Protein AF-A0AAQ4F3W3-F1 (afdb_monomer_lite)

Structure (mmCIF, N/CA/C/O backbone):
data_AF-A0AAQ4F3W3-F1
#
_entry.id   AF-A0AAQ4F3W3-F1
#
loop_
_atom_site.group_PDB
_atom_site.id
_atom_site.type_symbol
_atom_site.label_atom_id
_atom_site.label_alt_id
_atom_site.label_comp_id
_atom_site.label_asym_id
_atom_site.label_entity_id
_atom_site.label_seq_id
_atom_site.pdbx_PDB_ins_code
_atom_site.Cartn_x
_atom_site.Cartn_y
_atom_site.Cartn_z
_atom_site.occupancy
_atom_site.B_iso_or_equiv
_atom_site.auth_seq_id
_atom_site.auth_comp_id
_atom_site.auth_asym_id
_atom_site.auth_atom_id
_atom_site.pdbx_PDB_model_num
ATOM 1 N N . MET A 1 1 ? 24.671 49.568 -0.687 1.00 42.28 1 MET A N 1
ATOM 2 C CA . MET A 1 1 ? 23.739 48.709 -1.454 1.00 42.28 1 MET A CA 1
ATOM 3 C C . MET A 1 1 ? 24.408 47.358 -1.730 1.00 42.28 1 MET A C 1
ATOM 5 O O . MET A 1 1 ? 25.025 47.202 -2.771 1.00 42.28 1 MET A O 1
ATOM 9 N N . LYS A 1 2 ? 24.401 46.416 -0.772 1.00 45.09 2 LYS A N 1
ATOM 10 C CA . LYS A 1 2 ? 24.995 45.064 -0.914 1.00 45.09 2 LYS A CA 1
ATOM 11 C C . LYS A 1 2 ? 24.284 44.066 0.021 1.00 45.09 2 LYS A C 1
ATOM 13 O O . LYS A 1 2 ? 24.905 43.496 0.903 1.00 45.09 2 LYS A O 1
ATOM 18 N N . THR A 1 3 ? 22.969 43.913 -0.099 1.00 48.22 3 THR A N 1
ATOM 19 C CA . THR A 1 3 ? 22.201 42.928 0.701 1.00 48.22 3 THR A CA 1
ATOM 20 C C . THR A 1 3 ? 21.231 42.088 -0.136 1.00 48.22 3 THR A C 1
ATOM 22 O O . THR A 1 3 ? 20.602 41.178 0.388 1.00 48.22 3 THR A O 1
ATOM 25 N N . SER A 1 4 ? 21.147 42.317 -1.450 1.00 52.25 4 SER A N 1
ATOM 26 C CA . SER A 1 4 ? 20.113 41.706 -2.301 1.00 52.25 4 SER A CA 1
ATOM 27 C C . SER A 1 4 ? 20.436 40.312 -2.857 1.00 52.25 4 SER A C 1
ATOM 29 O O . SER A 1 4 ? 19.567 39.715 -3.477 1.00 52.25 4 SER A O 1
ATOM 31 N N . ALA A 1 5 ? 21.640 39.767 -2.653 1.00 54.19 5 ALA A N 1
ATOM 32 C CA . ALA A 1 5 ? 22.016 38.471 -3.242 1.00 54.19 5 ALA A CA 1
ATOM 33 C C . ALA A 1 5 ? 21.706 37.256 -2.345 1.00 54.19 5 ALA A C 1
ATOM 35 O O . ALA A 1 5 ? 21.498 36.159 -2.850 1.00 54.19 5 ALA A O 1
ATOM 36 N N . ILE A 1 6 ? 21.643 37.439 -1.021 1.00 52.84 6 ILE A N 1
ATOM 37 C CA . ILE A 1 6 ? 21.523 36.322 -0.061 1.00 52.84 6 ILE A CA 1
ATOM 38 C C . ILE A 1 6 ? 20.090 35.763 -0.024 1.00 52.84 6 ILE A C 1
ATOM 40 O O . ILE A 1 6 ? 19.890 34.562 0.131 1.00 52.84 6 ILE A O 1
ATOM 44 N N . ILE A 1 7 ? 19.086 36.618 -0.239 1.00 53.84 7 ILE A N 1
ATOM 45 C CA . ILE A 1 7 ? 17.666 36.235 -0.183 1.00 53.84 7 ILE A CA 1
ATOM 46 C C . ILE A 1 7 ? 17.285 35.322 -1.360 1.00 53.84 7 ILE A C 1
ATOM 48 O O . ILE A 1 7 ? 16.460 34.425 -1.204 1.00 53.84 7 ILE A O 1
ATOM 52 N N . LEU A 1 8 ? 17.925 35.495 -2.522 1.00 48.84 8 LEU A N 1
ATOM 53 C CA . LEU A 1 8 ? 17.608 34.710 -3.717 1.00 48.84 8 LEU A CA 1
ATOM 54 C C . LEU A 1 8 ? 18.039 33.238 -3.587 1.00 48.84 8 LEU A C 1
ATOM 56 O O . LEU A 1 8 ? 17.383 32.356 -4.131 1.00 48.84 8 LEU A O 1
ATOM 60 N N . VAL A 1 9 ? 19.114 32.961 -2.839 1.00 54.22 9 VAL A N 1
ATOM 61 C CA . VAL A 1 9 ? 19.642 31.597 -2.663 1.00 54.22 9 VAL A CA 1
ATOM 62 C C . VAL A 1 9 ? 18.781 30.789 -1.689 1.00 54.22 9 VAL A C 1
ATOM 64 O O . VAL A 1 9 ? 18.519 29.619 -1.941 1.00 54.22 9 VAL A O 1
ATOM 67 N N . LEU A 1 10 ? 18.262 31.412 -0.625 1.00 50.41 10 LEU A N 1
ATOM 68 C CA . LEU A 1 10 ? 17.384 30.744 0.350 1.00 50.41 10 LEU A CA 1
ATOM 69 C C . LEU A 1 10 ? 16.041 30.312 -0.256 1.00 50.41 10 LEU A C 1
ATOM 71 O O . LEU A 1 10 ? 15.524 29.257 0.104 1.00 50.41 10 LEU A O 1
ATOM 75 N N . ALA A 1 11 ? 15.507 31.078 -1.212 1.00 52.84 11 ALA A N 1
ATOM 76 C CA . ALA A 1 11 ? 14.278 30.711 -1.910 1.00 52.84 11 ALA A CA 1
ATOM 77 C C . ALA A 1 11 ? 14.452 29.460 -2.789 1.00 52.84 11 ALA A C 1
ATOM 79 O O . ALA A 1 11 ? 13.531 28.662 -2.878 1.00 52.84 11 ALA A O 1
ATOM 80 N N . LEU A 1 12 ? 15.631 29.249 -3.388 1.00 50.75 12 LEU A N 1
ATOM 81 C CA . LEU A 1 12 ? 15.922 28.075 -4.223 1.00 50.75 12 LEU A CA 1
ATOM 82 C C . LEU A 1 12 ? 16.052 26.775 -3.414 1.00 50.75 12 LEU A C 1
ATOM 84 O O . LEU A 1 12 ? 15.672 25.719 -3.912 1.00 50.75 12 LEU A O 1
ATOM 88 N N . VAL A 1 13 ? 16.534 26.840 -2.167 1.00 53.41 13 VAL A N 1
ATOM 89 C CA . VAL A 1 13 ? 16.689 25.649 -1.309 1.00 53.41 13 VAL A CA 1
ATOM 90 C C . VAL A 1 13 ? 15.336 25.121 -0.816 1.00 53.41 13 VAL A C 1
ATOM 92 O O . VAL A 1 13 ? 15.165 23.914 -0.705 1.00 53.41 13 VAL A O 1
ATOM 95 N N . ALA A 1 14 ? 14.334 25.988 -0.635 1.00 51.97 14 ALA A N 1
ATOM 96 C CA . ALA A 1 14 ? 12.992 25.583 -0.200 1.00 51.97 14 ALA A CA 1
ATOM 97 C C . ALA A 1 14 ? 12.186 24.793 -1.257 1.00 51.97 14 ALA A C 1
ATOM 99 O O . ALA A 1 14 ? 11.160 24.202 -0.927 1.00 51.97 14 ALA A O 1
ATOM 100 N N . PHE A 1 15 ? 12.627 24.763 -2.522 1.00 45.75 15 PHE A N 1
ATOM 101 C CA . PHE A 1 15 ? 11.997 23.949 -3.573 1.00 45.75 15 PHE A CA 1
ATOM 102 C C . PHE A 1 15 ? 12.605 22.543 -3.701 1.00 45.75 15 PHE A C 1
ATOM 104 O O . PHE A 1 15 ? 12.052 21.709 -4.417 1.00 45.75 15 PHE A O 1
ATOM 111 N N . LEU A 1 16 ? 13.722 22.261 -3.018 1.00 45.62 16 LEU A N 1
ATOM 112 C CA . LEU A 1 16 ? 14.409 20.966 -3.090 1.00 45.62 16 LEU A CA 1
ATOM 113 C C . LEU A 1 16 ? 13.788 19.889 -2.185 1.00 45.62 16 LEU A C 1
ATOM 115 O O . LEU A 1 16 ? 14.085 18.716 -2.378 1.00 45.62 16 LEU A O 1
ATOM 119 N N . ASP A 1 17 ? 12.871 20.242 -1.281 1.00 42.09 17 ASP A N 1
ATOM 120 C CA . ASP A 1 17 ? 12.158 19.280 -0.421 1.00 42.09 17 ASP A CA 1
ATOM 121 C C . ASP A 1 17 ? 10.934 18.624 -1.096 1.00 42.09 17 ASP A C 1
ATOM 123 O O . ASP A 1 17 ? 10.226 17.828 -0.484 1.00 42.09 17 ASP A O 1
ATOM 127 N N . CYS A 1 18 ? 10.672 18.908 -2.376 1.00 43.75 18 CYS A N 1
ATOM 128 C CA . CYS A 1 18 ? 9.655 18.202 -3.168 1.00 43.75 18 CYS A CA 1
ATOM 129 C C . CYS A 1 18 ? 10.211 16.961 -3.883 1.00 43.75 18 CYS A C 1
ATOM 131 O O . CYS A 1 18 ? 9.723 16.590 -4.953 1.00 43.75 18 CYS A O 1
ATOM 133 N N . VAL A 1 19 ? 11.216 16.290 -3.314 1.00 46.31 19 VAL A N 1
ATOM 134 C CA . VAL A 1 19 ? 11.518 14.918 -3.732 1.00 46.31 19 VAL A CA 1
ATOM 135 C C . VAL A 1 19 ? 10.359 14.070 -3.228 1.00 46.31 19 VAL A C 1
ATOM 137 O O . VAL A 1 19 ? 10.274 13.760 -2.042 1.00 46.31 19 VAL A O 1
ATOM 140 N N . ALA A 1 20 ? 9.411 13.767 -4.117 1.00 52.19 20 ALA A N 1
ATOM 141 C CA . ALA A 1 20 ? 8.401 12.758 -3.850 1.00 52.19 20 ALA A CA 1
ATOM 142 C C . ALA A 1 20 ? 9.136 11.516 -3.334 1.00 52.19 20 ALA A C 1
ATOM 144 O O . ALA A 1 20 ? 10.009 10.983 -4.022 1.00 52.19 20 ALA A O 1
ATOM 145 N N . HIS A 1 21 ? 8.853 11.130 -2.090 1.00 58.38 21 HIS A N 1
ATOM 146 C CA . HIS A 1 21 ? 9.413 9.928 -1.497 1.00 58.38 21 HIS A CA 1
ATOM 147 C C . HIS A 1 21 ? 8.731 8.764 -2.213 1.00 58.38 21 HIS A C 1
ATOM 149 O O . HIS A 1 21 ? 7.657 8.316 -1.821 1.00 58.38 21 HIS A O 1
ATOM 155 N N . GLU A 1 22 ? 9.290 8.366 -3.352 1.00 64.94 22 GLU A N 1
ATOM 156 C CA . GLU A 1 22 ? 8.780 7.240 -4.115 1.00 64.94 22 GLU A CA 1
ATOM 157 C C . GLU A 1 22 ? 8.896 6.007 -3.219 1.00 64.94 22 GLU A C 1
ATOM 159 O O . GLU A 1 22 ? 10.004 5.595 -2.859 1.00 64.94 22 GLU A O 1
ATOM 164 N N . SER A 1 23 ? 7.755 5.460 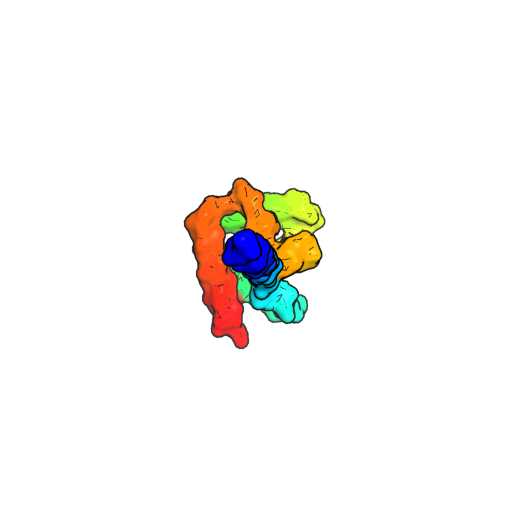-2.799 1.00 73.31 23 SER A N 1
ATOM 165 C CA . SER A 1 23 ? 7.725 4.281 -1.941 1.00 73.31 23 SER A CA 1
ATOM 166 C C . SER A 1 23 ? 8.457 3.134 -2.631 1.00 73.31 23 SER A C 1
ATOM 168 O O . SER A 1 23 ? 8.224 2.876 -3.812 1.00 73.31 23 SER A O 1
ATOM 170 N N . GLU A 1 24 ? 9.292 2.394 -1.895 1.00 80.38 24 GLU A N 1
ATOM 171 C CA . GLU A 1 24 ? 9.935 1.179 -2.421 1.00 80.38 24 GLU A CA 1
ATOM 172 C C . GLU A 1 24 ? 8.905 0.175 -2.955 1.00 80.38 24 GLU A C 1
ATOM 174 O O . GLU A 1 24 ? 9.146 -0.484 -3.961 1.00 80.38 24 GLU A O 1
ATOM 179 N N . THR A 1 25 ? 7.707 0.162 -2.365 1.00 80.38 25 THR A N 1
ATOM 180 C CA . THR A 1 25 ? 6.540 -0.599 -2.832 1.00 80.38 25 THR A CA 1
ATOM 181 C C . THR A 1 25 ? 6.203 -0.327 -4.302 1.00 80.38 25 THR A C 1
ATOM 183 O O . THR A 1 25 ? 5.818 -1.241 -5.023 1.00 80.38 25 THR A O 1
ATOM 186 N N . CYS A 1 26 ? 6.356 0.913 -4.771 1.00 83.31 26 CYS A N 1
ATOM 187 C CA . CYS A 1 26 ? 6.025 1.310 -6.142 1.00 83.31 26 CYS A CA 1
ATOM 188 C C . CYS A 1 26 ? 7.071 0.880 -7.178 1.00 83.31 26 CYS A C 1
ATOM 190 O O . CYS A 1 26 ? 6.791 0.929 -8.374 1.00 83.31 26 CYS A O 1
ATOM 192 N N . LYS A 1 27 ? 8.253 0.445 -6.727 1.00 85.50 27 LYS A N 1
ATOM 193 C CA . LYS A 1 27 ? 9.345 -0.055 -7.576 1.00 85.50 27 LYS A CA 1
ATOM 194 C C . LYS A 1 27 ? 9.333 -1.574 -7.727 1.00 85.50 27 LYS A C 1
ATOM 196 O O . LYS A 1 27 ? 10.126 -2.110 -8.497 1.00 85.50 27 LYS A O 1
ATOM 201 N N . LEU A 1 28 ? 8.474 -2.261 -6.977 1.00 85.94 28 LEU A N 1
ATOM 202 C CA . LEU A 1 28 ? 8.356 -3.712 -7.021 1.00 85.94 28 LEU A CA 1
ATOM 203 C C . LEU A 1 28 ? 7.726 -4.174 -8.337 1.00 85.94 28 LEU A C 1
ATOM 205 O O . LEU A 1 28 ? 6.806 -3.540 -8.856 1.00 85.94 28 LEU A O 1
ATOM 209 N N . ASP A 1 29 ? 8.182 -5.320 -8.841 1.00 87.44 29 ASP A N 1
ATOM 210 C CA . ASP A 1 29 ? 7.470 -6.031 -9.899 1.00 87.44 29 ASP A CA 1
ATOM 211 C C . ASP A 1 29 ? 6.143 -6.607 -9.383 1.00 87.44 29 ASP A C 1
ATOM 213 O O . ASP A 1 29 ? 5.906 -6.717 -8.180 1.00 87.44 29 ASP A O 1
ATOM 217 N N . ASP A 1 30 ? 5.272 -7.007 -10.305 1.00 83.69 30 ASP A N 1
ATOM 218 C CA . ASP A 1 30 ? 3.911 -7.445 -9.997 1.00 83.69 30 ASP A CA 1
ATOM 219 C C . ASP A 1 30 ? 3.834 -8.616 -9.012 1.00 83.69 30 ASP A C 1
ATOM 221 O O . ASP A 1 30 ? 2.964 -8.611 -8.137 1.00 83.69 30 ASP A O 1
ATOM 225 N N . ASN A 1 31 ? 4.731 -9.600 -9.132 1.00 86.38 31 ASN A N 1
ATOM 226 C CA . ASN A 1 31 ? 4.715 -10.764 -8.247 1.00 86.38 31 ASN A CA 1
ATOM 227 C C . ASN A 1 31 ? 5.141 -10.345 -6.845 1.00 86.38 31 ASN A C 1
ATOM 229 O O . ASN A 1 31 ? 4.471 -10.665 -5.861 1.00 86.38 31 ASN A O 1
ATOM 233 N N . ARG A 1 32 ? 6.220 -9.564 -6.759 1.00 87.31 32 ARG A N 1
ATOM 234 C CA . ARG A 1 32 ? 6.741 -9.104 -5.478 1.00 87.31 32 ARG A CA 1
ATOM 235 C C . ARG A 1 32 ? 5.799 -8.143 -4.772 1.00 87.31 32 ARG A C 1
ATOM 237 O O . ARG A 1 32 ? 5.601 -8.233 -3.562 1.00 87.31 32 ARG A O 1
ATOM 244 N N . LEU A 1 33 ? 5.160 -7.266 -5.535 1.00 86.62 33 LEU A N 1
ATOM 245 C CA . LEU A 1 33 ? 4.120 -6.383 -5.039 1.00 86.62 33 LEU A CA 1
ATOM 246 C C . LEU A 1 33 ? 2.945 -7.190 -4.475 1.00 86.62 33 LEU A C 1
ATOM 248 O O . LEU A 1 33 ? 2.455 -6.883 -3.392 1.00 86.62 33 LEU A O 1
ATOM 252 N N . GLN A 1 34 ? 2.508 -8.246 -5.165 1.00 88.38 34 GLN A N 1
ATOM 253 C CA . GLN A 1 34 ? 1.428 -9.103 -4.680 1.00 88.38 34 GLN A CA 1
ATOM 254 C C . GLN A 1 34 ? 1.789 -9.815 -3.365 1.00 88.38 34 GLN A C 1
ATOM 256 O O . GLN A 1 34 ? 0.954 -9.868 -2.457 1.00 88.38 34 GLN A O 1
ATOM 261 N N . GLU A 1 35 ? 3.016 -10.319 -3.228 1.00 89.44 35 GLU A N 1
ATOM 262 C CA . GLU A 1 35 ? 3.514 -10.938 -1.991 1.00 89.44 35 GLU A CA 1
ATOM 263 C C . GLU A 1 35 ? 3.513 -9.949 -0.818 1.00 89.44 35 GLU A C 1
ATOM 265 O O . GLU A 1 35 ? 2.928 -10.223 0.236 1.00 89.44 35 GLU A O 1
ATOM 270 N N . VAL A 1 36 ? 4.090 -8.761 -1.023 1.00 87.81 36 VAL A N 1
ATOM 271 C CA . VAL A 1 36 ? 4.152 -7.704 -0.004 1.00 87.81 36 VAL A CA 1
ATOM 272 C C . VAL A 1 36 ? 2.749 -7.270 0.411 1.00 87.81 36 VAL A C 1
ATOM 274 O O . VAL A 1 36 ? 2.461 -7.182 1.603 1.00 87.81 36 VAL A O 1
ATOM 277 N N . LEU A 1 37 ? 1.836 -7.060 -0.539 1.00 87.44 37 LEU A N 1
ATOM 278 C CA . LEU A 1 37 ? 0.464 -6.649 -0.229 1.00 87.44 37 LEU A CA 1
ATOM 279 C C . LEU A 1 37 ? -0.349 -7.753 0.455 1.00 87.44 37 LEU A C 1
ATOM 281 O O . LEU A 1 37 ? -1.206 -7.454 1.290 1.00 87.44 37 LEU A O 1
ATOM 285 N N . THR A 1 38 ? -0.057 -9.023 0.173 1.00 88.88 38 THR A N 1
ATOM 286 C CA . THR A 1 38 ? -0.637 -10.158 0.909 1.00 88.88 38 THR A CA 1
ATOM 287 C C . THR A 1 38 ? -0.161 -10.164 2.364 1.00 88.88 38 THR A C 1
ATOM 289 O O . THR A 1 38 ? -0.969 -10.328 3.276 1.00 88.88 38 THR A O 1
ATOM 292 N N . CYS A 1 39 ? 1.127 -9.902 2.607 1.00 89.81 39 CYS A N 1
ATOM 293 C CA . CYS A 1 39 ? 1.658 -9.736 3.961 1.00 89.81 39 CYS A CA 1
ATOM 294 C C . CYS A 1 39 ? 1.005 -8.546 4.686 1.00 89.81 39 CYS A C 1
ATOM 296 O O . CYS A 1 39 ? 0.504 -8.702 5.801 1.00 89.81 39 CYS A O 1
ATOM 298 N N . VAL A 1 40 ? 0.922 -7.380 4.031 1.00 87.00 40 VAL A N 1
ATOM 299 C CA . VAL A 1 40 ? 0.323 -6.172 4.61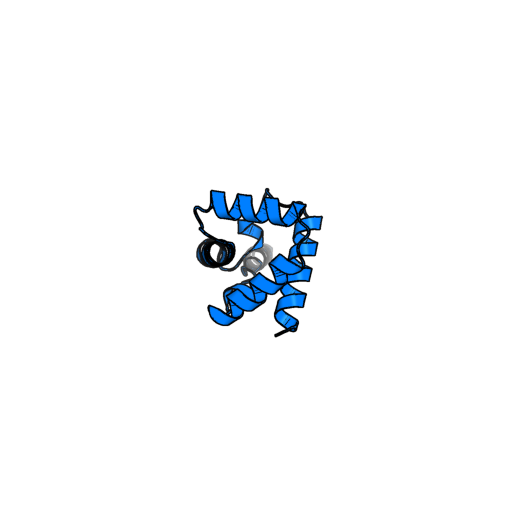8 1.00 87.00 40 VAL A CA 1
ATOM 300 C C . VAL A 1 40 ? -1.128 -6.429 5.004 1.00 87.00 40 VAL A C 1
ATOM 302 O O . VAL A 1 40 ? -1.511 -6.181 6.145 1.00 87.00 40 VAL A O 1
ATOM 305 N N . THR A 1 41 ? -1.935 -6.974 4.093 1.00 85.25 41 THR A N 1
ATOM 306 C CA . THR A 1 41 ? -3.345 -7.284 4.377 1.00 85.25 41 THR A CA 1
ATOM 307 C C . THR A 1 41 ? -3.510 -8.302 5.506 1.00 85.25 41 THR A C 1
ATOM 309 O O . THR A 1 41 ? -4.433 -8.154 6.299 1.00 85.25 41 THR A O 1
ATOM 312 N N . GLY A 1 42 ? -2.598 -9.269 5.652 1.00 86.00 42 GLY A N 1
ATOM 313 C CA . GLY A 1 42 ? -2.599 -10.218 6.772 1.00 86.00 42 GLY A CA 1
ATOM 314 C C . GLY A 1 42 ? -2.227 -9.610 8.132 1.00 86.00 42 GLY A C 1
ATOM 315 O O . GLY A 1 42 ? -2.669 -10.108 9.165 1.00 86.00 42 GLY A O 1
ATOM 316 N N . MET A 1 43 ? -1.436 -8.534 8.149 1.00 85.94 43 MET A N 1
ATOM 317 C CA . MET A 1 43 ? -1.014 -7.836 9.374 1.00 85.94 43 MET A CA 1
ATOM 318 C C . MET A 1 43 ? -1.927 -6.665 9.758 1.00 85.94 43 MET A C 1
ATOM 320 O O . MET A 1 43 ? -1.899 -6.189 10.895 1.00 85.94 43 MET A O 1
ATOM 324 N N . THR A 1 44 ? -2.728 -6.173 8.815 1.00 82.38 44 THR A N 1
ATOM 325 C CA . THR A 1 44 ? -3.571 -4.996 9.022 1.00 82.38 44 THR A CA 1
ATOM 326 C C . THR A 1 44 ? -4.779 -5.346 9.894 1.00 82.38 44 THR A C 1
ATOM 328 O O . THR A 1 44 ? -5.463 -6.341 9.672 1.00 82.38 44 THR A O 1
ATOM 331 N N . GLN A 1 45 ? -5.097 -4.509 10.887 1.00 81.38 45 GLN A N 1
ATOM 332 C CA . GLN A 1 45 ? -6.311 -4.702 11.689 1.00 81.38 45 GLN A CA 1
ATOM 333 C C . GLN A 1 45 ? -7.576 -4.532 10.834 1.00 81.38 45 GLN A C 1
ATOM 335 O O . GLN A 1 45 ? -7.633 -3.659 9.966 1.00 81.38 45 GLN A O 1
ATOM 340 N N . ALA A 1 46 ? -8.641 -5.277 11.152 1.00 81.31 46 ALA A N 1
ATOM 341 C CA . ALA A 1 46 ? -9.896 -5.286 10.387 1.00 81.31 46 ALA A CA 1
ATOM 342 C C . ALA A 1 46 ? -10.500 -3.887 10.135 1.00 81.31 46 ALA A C 1
ATOM 344 O O . ALA A 1 46 ? -11.043 -3.613 9.062 1.00 81.31 46 ALA A O 1
ATOM 345 N N . ARG A 1 47 ? -10.376 -2.967 11.104 1.00 77.81 47 ARG A N 1
ATOM 346 C CA . ARG A 1 47 ? -10.845 -1.577 10.964 1.00 77.81 47 ARG A CA 1
ATOM 347 C C . ARG A 1 47 ? -10.070 -0.814 9.889 1.00 77.81 47 ARG A C 1
ATOM 349 O O . ARG A 1 47 ? -10.678 -0.131 9.070 1.00 77.81 47 ARG A O 1
ATOM 356 N N . THR A 1 48 ? -8.747 -0.935 9.891 1.00 78.44 48 THR A N 1
ATOM 357 C CA . THR A 1 48 ? -7.875 -0.299 8.900 1.00 78.44 48 THR A CA 1
ATOM 358 C C . THR A 1 48 ? -8.089 -0.942 7.534 1.00 78.44 48 THR A C 1
ATOM 360 O O . THR A 1 48 ? -8.241 -0.228 6.550 1.00 78.44 48 THR A O 1
ATOM 363 N N . GLN A 1 49 ? -8.253 -2.265 7.476 1.00 80.69 49 GLN A N 1
ATOM 364 C CA . GLN A 1 49 ? -8.563 -2.972 6.234 1.00 80.69 49 GLN A CA 1
ATOM 365 C C . GLN A 1 49 ? -9.887 -2.516 5.608 1.00 80.69 49 GLN A C 1
ATOM 367 O O . GLN A 1 49 ? -9.936 -2.257 4.414 1.00 80.69 49 GLN A O 1
ATOM 372 N N . THR A 1 50 ? -10.923 -2.277 6.418 1.00 84.38 50 THR A N 1
ATOM 373 C CA . THR A 1 50 ? -12.197 -1.718 5.928 1.00 84.38 50 THR A CA 1
ATOM 374 C C . THR A 1 50 ? -12.010 -0.343 5.270 1.00 84.38 50 THR A C 1
ATOM 376 O O . THR A 1 50 ? -12.658 -0.034 4.270 1.00 84.38 50 THR A O 1
ATOM 379 N N . LYS A 1 51 ? -11.115 0.495 5.808 1.00 83.12 51 LYS A N 1
ATOM 380 C CA . LYS A 1 51 ? -10.786 1.804 5.221 1.00 83.12 51 LYS A CA 1
ATOM 381 C C . LYS A 1 51 ? -9.970 1.671 3.937 1.00 83.12 51 LYS A C 1
ATOM 383 O O . LYS A 1 51 ? -10.231 2.401 2.986 1.00 83.12 51 LYS A O 1
ATOM 388 N N . LEU A 1 52 ? -9.020 0.735 3.893 1.00 80.44 52 LEU A N 1
ATOM 389 C CA . LEU A 1 52 ? -8.286 0.408 2.670 1.00 80.44 52 LEU A CA 1
ATOM 390 C C . LEU A 1 52 ? -9.242 -0.079 1.571 1.00 80.44 52 LEU A C 1
ATOM 392 O O . LEU A 1 52 ? -9.160 0.400 0.445 1.00 80.44 52 LEU A O 1
ATOM 396 N N . ASP A 1 53 ? -10.193 -0.955 1.897 1.00 83.94 53 ASP A N 1
ATOM 397 C CA . ASP A 1 53 ? -11.192 -1.449 0.943 1.00 83.94 53 ASP A CA 1
ATOM 398 C C . ASP A 1 53 ? -12.098 -0.325 0.423 1.00 83.94 53 ASP A C 1
ATOM 400 O O . ASP A 1 53 ? -12.463 -0.309 -0.755 1.00 83.94 53 ASP A O 1
ATOM 404 N N . ALA A 1 54 ? -12.455 0.634 1.282 1.00 84.50 54 ALA A N 1
ATOM 405 C CA . ALA A 1 54 ? -13.202 1.821 0.874 1.00 84.50 54 ALA A CA 1
ATOM 406 C C . ALA A 1 54 ? -12.392 2.686 -0.107 1.00 84.50 54 ALA A C 1
ATOM 408 O O . ALA A 1 54 ? -12.911 3.033 -1.166 1.00 84.50 54 ALA A O 1
ATOM 409 N N . LEU A 1 55 ? -11.112 2.941 0.185 1.00 82.38 55 LEU A N 1
ATOM 410 C CA . LEU A 1 55 ? -10.200 3.663 -0.712 1.00 82.38 55 LEU A CA 1
ATOM 411 C C . LEU A 1 55 ? -10.051 2.958 -2.069 1.00 82.38 55 LEU A C 1
ATOM 413 O O . LEU A 1 55 ? -10.128 3.589 -3.120 1.00 82.38 55 LEU A O 1
ATOM 417 N N . VAL A 1 56 ? -9.887 1.633 -2.067 1.00 85.44 56 VAL A N 1
ATOM 418 C CA . VAL A 1 56 ? -9.808 0.818 -3.290 1.00 85.44 56 VAL A CA 1
ATOM 419 C C . VAL A 1 56 ? -11.081 0.951 -4.128 1.00 85.44 56 VAL A C 1
ATOM 421 O O . VAL A 1 56 ? -10.999 1.112 -5.348 1.00 85.44 56 VAL A O 1
ATOM 424 N N . LYS A 1 57 ? -12.253 0.938 -3.484 1.00 84.75 57 LYS A N 1
ATOM 425 C CA . LYS A 1 57 ? -13.542 1.138 -4.159 1.00 84.75 57 LYS A CA 1
ATOM 426 C C . LYS A 1 57 ? -13.696 2.546 -4.725 1.00 84.75 57 LYS A C 1
ATOM 428 O O . LYS A 1 57 ? -14.113 2.671 -5.872 1.00 84.75 57 LYS A O 1
ATOM 433 N N . GLU A 1 58 ? -13.341 3.586 -3.972 1.00 84.69 58 GLU A N 1
ATOM 434 C CA . GLU A 1 58 ? -13.367 4.980 -4.450 1.00 84.69 58 GLU A CA 1
ATOM 435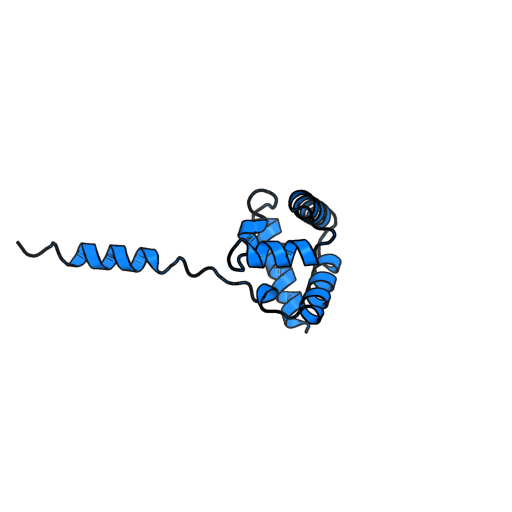 C C . GLU A 1 58 ? -12.471 5.171 -5.678 1.00 84.69 58 GLU A C 1
ATOM 437 O O . GLU A 1 58 ? -12.826 5.867 -6.629 1.00 84.69 58 GLU A O 1
ATOM 442 N N . MET A 1 59 ? -11.344 4.463 -5.709 1.00 83.12 59 MET A N 1
ATOM 443 C CA . MET A 1 59 ? -10.428 4.439 -6.842 1.00 83.12 59 MET A CA 1
ATOM 444 C C . MET A 1 59 ? -10.917 3.597 -8.033 1.00 83.12 59 MET A C 1
ATOM 446 O O . MET A 1 59 ? -10.219 3.546 -9.049 1.00 83.12 59 MET A O 1
ATOM 450 N N . ASN A 1 60 ? -12.103 2.978 -7.965 1.00 86.12 60 ASN A N 1
ATOM 451 C CA . ASN A 1 60 ? -12.629 2.024 -8.953 1.00 86.12 60 ASN A CA 1
ATOM 452 C C . ASN A 1 60 ? -11.675 0.847 -9.223 1.00 86.12 60 ASN A C 1
ATOM 454 O O . ASN A 1 60 ? -11.558 0.363 -10.351 1.00 86.12 60 ASN A O 1
ATOM 458 N N . CYS A 1 61 ? -10.982 0.389 -8.184 1.00 86.06 61 CYS A N 1
ATOM 459 C CA . CYS A 1 61 ? -10.100 -0.763 -8.251 1.00 86.06 61 CYS A CA 1
ATOM 460 C C . CYS A 1 61 ? -10.792 -2.028 -7.738 1.00 86.06 61 CYS A C 1
ATOM 462 O O . CYS A 1 61 ? -11.613 -1.995 -6.824 1.00 86.06 61 CYS A O 1
ATOM 464 N N . LYS A 1 62 ? -10.446 -3.167 -8.347 1.00 84.31 62 LYS A N 1
ATOM 465 C CA . LYS A 1 62 ? -10.997 -4.484 -7.984 1.00 84.31 62 LYS A CA 1
ATOM 466 C C . LYS A 1 62 ? -10.391 -5.059 -6.698 1.00 84.31 62 LYS A C 1
ATOM 468 O O . LYS A 1 62 ? -11.019 -5.884 -6.046 1.00 84.31 62 LYS A O 1
ATOM 473 N N . ASP A 1 63 ? -9.163 -4.659 -6.380 1.00 81.75 63 ASP A N 1
ATOM 474 C CA . ASP A 1 63 ? -8.361 -5.171 -5.273 1.00 81.75 63 ASP A CA 1
ATOM 475 C C . ASP A 1 63 ? -7.322 -4.135 -4.813 1.00 81.75 63 ASP A C 1
ATOM 477 O O . ASP A 1 63 ? -7.108 -3.092 -5.445 1.00 81.75 63 ASP A O 1
ATOM 481 N N . PHE A 1 64 ? -6.674 -4.431 -3.685 1.00 81.75 64 PHE A N 1
ATOM 482 C CA . PHE A 1 64 ? -5.672 -3.555 -3.084 1.00 81.75 64 PHE A CA 1
ATOM 483 C C . PHE A 1 64 ? -4.419 -3.390 -3.959 1.00 81.75 64 PHE A C 1
ATOM 485 O O . PHE A 1 64 ? -3.837 -2.309 -3.985 1.00 81.75 64 PHE A O 1
ATOM 492 N N . VAL A 1 65 ? -4.058 -4.407 -4.753 1.00 85.81 65 VAL A N 1
ATOM 493 C CA . VAL A 1 65 ? -2.939 -4.344 -5.714 1.00 85.81 65 VAL A CA 1
ATOM 494 C C . VAL A 1 65 ? -3.188 -3.273 -6.773 1.00 85.81 65 VAL A C 1
ATOM 496 O O . VAL A 1 65 ? -2.322 -2.435 -7.025 1.00 85.81 65 VAL A O 1
ATOM 499 N N . CYS A 1 66 ? -4.385 -3.254 -7.361 1.00 86.88 66 CYS A N 1
ATOM 500 C CA . CYS A 1 66 ? -4.810 -2.203 -8.278 1.00 86.88 66 CYS A CA 1
ATOM 501 C C . CYS A 1 66 ? -4.748 -0.829 -7.607 1.00 86.88 66 CYS A C 1
ATOM 503 O O . CYS A 1 66 ? -4.213 0.106 -8.202 1.00 86.88 66 CYS A O 1
ATOM 505 N N . GLY A 1 67 ? -5.254 -0.715 -6.373 1.00 87.38 67 GLY A N 1
ATOM 506 C CA . GLY A 1 67 ? -5.251 0.544 -5.625 1.00 87.38 67 GLY A CA 1
ATOM 507 C C . GLY A 1 67 ? -3.838 1.095 -5.438 1.00 87.38 67 GLY A C 1
ATOM 508 O O . GLY A 1 67 ? -3.570 2.237 -5.796 1.00 87.38 67 GLY A O 1
ATOM 509 N N . VAL A 1 68 ? -2.911 0.260 -4.966 1.00 85.06 68 VAL A N 1
ATOM 510 C CA . VAL A 1 68 ? -1.508 0.644 -4.761 1.00 85.06 68 VAL A CA 1
ATOM 511 C C . VAL A 1 68 ? -0.843 1.040 -6.077 1.00 85.06 68 VAL A C 1
ATOM 513 O O . VAL A 1 68 ? -0.257 2.116 -6.148 1.00 85.06 68 VAL A O 1
ATOM 516 N N . LYS A 1 69 ? -1.004 0.256 -7.151 1.00 86.69 69 LYS A N 1
ATOM 517 C CA . LYS A 1 69 ? -0.467 0.610 -8.477 1.00 86.69 69 LYS A CA 1
ATOM 518 C C . LYS A 1 69 ? -0.997 1.945 -8.988 1.00 86.69 69 LYS A C 1
ATOM 520 O O . LYS A 1 69 ? -0.237 2.745 -9.531 1.00 86.69 69 LYS A O 1
ATOM 525 N N . LYS A 1 70 ? -2.295 2.186 -8.817 1.00 86.88 70 LYS A N 1
ATOM 526 C CA . LYS A 1 70 ? -2.935 3.427 -9.242 1.00 86.88 70 LYS A CA 1
ATOM 527 C C . LYS A 1 70 ? -2.394 4.620 -8.461 1.00 86.88 70 LYS A C 1
ATOM 529 O O . LYS A 1 70 ? -2.007 5.604 -9.077 1.00 86.88 70 LYS A O 1
ATOM 534 N N . VAL A 1 71 ? -2.253 4.496 -7.142 1.00 84.50 71 VAL A N 1
ATOM 535 C CA . VAL A 1 71 ? -1.641 5.541 -6.311 1.00 84.50 71 VAL A CA 1
ATOM 536 C C . VAL A 1 71 ? -0.183 5.779 -6.701 1.00 84.50 71 VAL A C 1
ATOM 538 O O . VAL A 1 71 ? 0.226 6.929 -6.838 1.00 84.50 71 VAL A O 1
ATOM 541 N N . CYS A 1 72 ? 0.591 4.721 -6.959 1.00 84.88 72 CYS A N 1
ATOM 542 C CA . CYS A 1 72 ? 1.965 4.853 -7.439 1.00 84.88 72 CYS A CA 1
ATOM 543 C C . CYS A 1 72 ? 2.040 5.654 -8.751 1.00 84.88 72 CYS A C 1
ATOM 545 O O . CYS A 1 72 ? 2.903 6.521 -8.885 1.00 84.88 72 CYS A O 1
ATOM 547 N N . ALA A 1 73 ? 1.116 5.411 -9.686 1.00 84.38 73 ALA A N 1
ATOM 548 C CA . ALA A 1 73 ? 1.050 6.123 -10.960 1.00 84.38 73 ALA A CA 1
ATOM 549 C C . ALA A 1 73 ? 0.543 7.573 -10.826 1.00 84.38 73 ALA A C 1
ATOM 551 O O . ALA A 1 73 ? 1.069 8.468 -11.482 1.00 84.38 73 ALA A O 1
ATOM 552 N N . GLU A 1 74 ? -0.468 7.818 -9.988 1.00 83.00 74 GLU A N 1
ATOM 553 C CA . GLU A 1 74 ? -1.147 9.120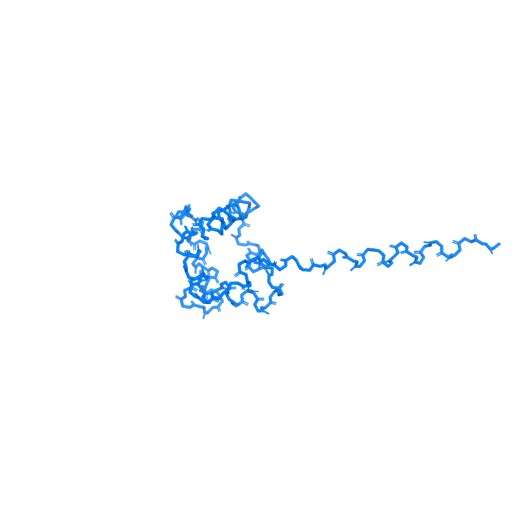 -9.873 1.00 83.00 74 GLU A CA 1
ATOM 554 C C . GLU A 1 74 ? -0.455 10.086 -8.899 1.00 83.00 74 GLU A C 1
ATOM 556 O O . GLU A 1 74 ? -0.580 11.304 -9.035 1.00 83.00 74 GLU A O 1
ATOM 561 N N . HIS A 1 75 ? 0.309 9.568 -7.934 1.00 78.31 75 HIS A N 1
ATOM 562 C CA . HIS A 1 75 ? 0.930 10.355 -6.867 1.00 78.31 75 HIS A CA 1
ATOM 563 C C . HIS A 1 75 ? 2.464 10.290 -6.854 1.00 78.31 75 HIS A C 1
ATOM 565 O O . HIS A 1 75 ? 3.075 10.588 -5.829 1.00 78.31 75 HIS A O 1
ATOM 571 N N . ASN A 1 76 ? 3.105 9.961 -7.981 1.00 73.06 76 ASN A N 1
ATOM 572 C CA . ASN A 1 76 ? 4.570 9.852 -8.096 1.00 73.06 76 ASN A CA 1
ATOM 573 C C . ASN A 1 76 ? 5.179 8.908 -7.039 1.00 73.06 76 ASN A C 1
ATOM 575 O O . ASN A 1 76 ? 6.173 9.236 -6.394 1.00 73.06 76 ASN A O 1
ATOM 579 N N . GLY A 1 77 ? 4.535 7.764 -6.809 1.00 69.62 77 GLY A N 1
ATOM 580 C CA . GLY A 1 77 ? 4.982 6.769 -5.834 1.00 69.62 77 GLY A CA 1
ATOM 581 C C . GLY A 1 77 ? 4.684 7.086 -4.365 1.00 69.62 77 GLY A C 1
ATOM 582 O O . GLY A 1 77 ? 5.067 6.313 -3.489 1.00 69.62 77 GLY A O 1
ATOM 583 N N . ASP A 1 78 ? 4.007 8.196 -4.074 1.00 77.19 78 ASP A N 1
ATOM 584 C CA . ASP A 1 78 ? 3.657 8.608 -2.715 1.00 77.19 78 ASP A CA 1
ATOM 585 C C . ASP A 1 78 ? 2.333 7.959 -2.273 1.00 77.19 78 ASP A C 1
ATOM 587 O O . ASP A 1 78 ? 1.236 8.456 -2.552 1.00 77.19 78 ASP A O 1
ATOM 591 N N . LEU A 1 79 ? 2.440 6.818 -1.584 1.00 75.00 79 LEU A N 1
ATOM 592 C CA . LEU A 1 79 ? 1.281 6.049 -1.115 1.00 75.00 79 LEU A CA 1
ATOM 593 C C . LEU A 1 79 ? 0.427 6.801 -0.089 1.00 75.00 79 LEU A C 1
ATOM 595 O O . LEU A 1 79 ? -0.781 6.581 0.014 1.00 75.00 79 LEU A O 1
ATOM 599 N N . GL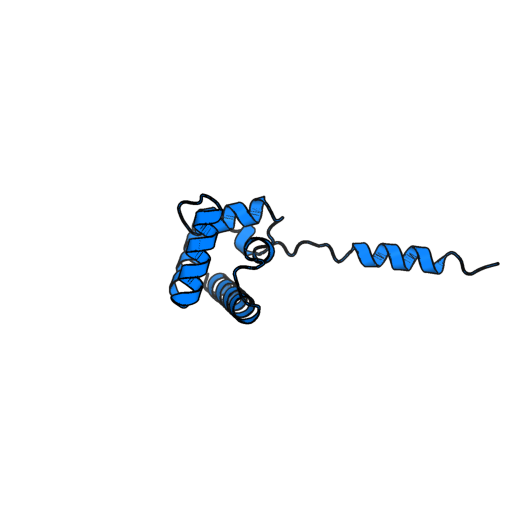U A 1 80 ? 1.035 7.713 0.660 1.00 74.31 80 GLU A N 1
ATOM 600 C CA . GLU A 1 80 ? 0.354 8.446 1.719 1.00 74.31 80 GLU A CA 1
ATOM 601 C C . GLU A 1 80 ? -0.608 9.474 1.144 1.00 74.31 80 GLU A C 1
ATOM 603 O O . GLU A 1 80 ? -1.716 9.634 1.662 1.00 74.31 80 GLU A O 1
ATOM 608 N N . LYS A 1 81 ? -0.230 10.119 0.032 1.00 75.31 81 LYS A N 1
ATOM 609 C CA . LYS A 1 81 ? -1.122 11.024 -0.702 1.00 75.31 81 LYS A CA 1
ATOM 610 C C . LYS A 1 81 ? -2.393 10.332 -1.177 1.00 75.31 81 LYS A C 1
ATOM 612 O O . LYS A 1 81 ? -3.453 10.941 -1.065 1.00 75.31 81 LYS A O 1
ATOM 617 N N . GLY A 1 82 ? -2.305 9.073 -1.609 1.00 70.38 82 GLY A N 1
ATOM 618 C CA . GLY A 1 82 ? -3.475 8.279 -2.002 1.00 70.38 82 GLY A CA 1
ATOM 619 C C . GLY A 1 82 ? -4.418 7.938 -0.841 1.00 70.38 82 GLY A C 1
ATOM 620 O O . GLY A 1 82 ? -5.590 7.652 -1.056 1.00 70.38 82 GLY A O 1
ATOM 621 N N . SER A 1 83 ? -3.929 8.002 0.399 1.00 71.38 83 SER A N 1
ATOM 622 C CA . SER A 1 83 ? -4.705 7.715 1.617 1.00 71.38 83 SER A CA 1
ATOM 623 C C . SER A 1 83 ? -5.152 8.966 2.386 1.00 71.38 83 SER A C 1
ATOM 625 O O . SER A 1 83 ? -5.801 8.869 3.437 1.00 71.38 83 SER A O 1
ATOM 627 N N . LYS A 1 84 ? -4.775 10.154 1.896 1.00 67.69 84 LYS A N 1
ATOM 628 C CA . LYS A 1 84 ? -4.827 11.404 2.653 1.00 67.69 84 LYS A CA 1
ATOM 629 C C . LYS A 1 84 ? -6.273 11.814 2.937 1.00 67.69 84 LYS A C 1
ATOM 631 O O . LYS A 1 84 ? -7.013 12.186 2.035 1.00 67.69 84 LYS A O 1
ATOM 636 N N . GLY A 1 85 ? -6.644 11.785 4.218 1.00 68.69 85 GLY A N 1
ATOM 637 C CA . GLY A 1 85 ? -7.988 12.118 4.707 1.00 68.69 85 GLY A CA 1
ATOM 638 C C . GLY A 1 85 ? -8.826 10.909 5.135 1.00 68.69 85 GLY A C 1
ATOM 639 O O . GLY A 1 85 ? -9.773 11.087 5.897 1.00 68.69 85 GLY A O 1
ATOM 640 N N . SER A 1 86 ? -8.448 9.693 4.729 1.00 76.81 86 SER A N 1
ATOM 641 C CA . SER A 1 86 ? -9.176 8.458 5.072 1.00 76.81 86 SER A CA 1
ATOM 642 C C . SER A 1 86 ? -8.557 7.708 6.255 1.00 76.81 86 SER A C 1
ATOM 644 O O . SER A 1 86 ? -9.265 7.029 7.006 1.00 76.81 86 SER A O 1
ATOM 646 N N . LEU A 1 87 ? -7.245 7.860 6.460 1.00 79.31 87 LEU A N 1
ATOM 647 C CA . LEU A 1 87 ? -6.501 7.297 7.590 1.00 79.31 87 LEU A CA 1
ATOM 648 C C . LEU A 1 87 ? -6.111 8.388 8.596 1.00 79.31 87 LEU A C 1
ATOM 650 O O . LEU A 1 87 ? -5.797 9.518 8.215 1.00 79.31 87 LEU A O 1
ATOM 654 N N . THR A 1 88 ? -6.122 8.053 9.888 1.00 84.38 88 THR A N 1
ATOM 655 C CA . THR A 1 88 ? -5.511 8.895 10.926 1.00 84.38 88 THR A CA 1
ATOM 656 C C . THR A 1 88 ? -3.986 8.831 10.830 1.00 84.38 88 THR A C 1
ATOM 658 O O . THR A 1 88 ? -3.433 7.904 10.241 1.00 84.38 88 THR A O 1
ATOM 661 N N . SER A 1 89 ? -3.282 9.782 11.448 1.00 82.69 89 SER A N 1
ATOM 662 C CA . SER A 1 89 ? -1.8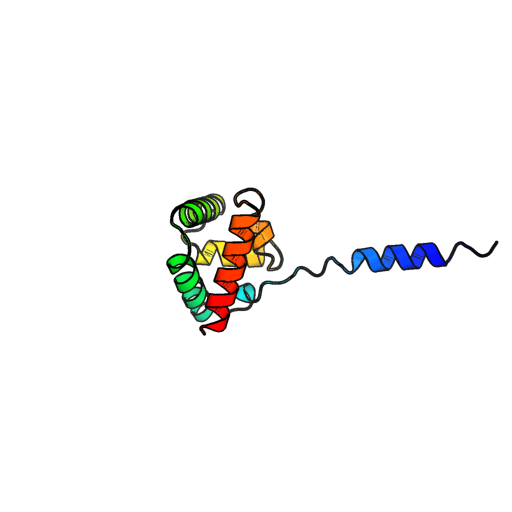13 9.753 11.487 1.00 82.69 89 SER A CA 1
ATOM 663 C C . SER A 1 89 ? -1.270 8.468 12.125 1.00 82.69 89 SER A C 1
ATOM 665 O O . SER A 1 89 ? -0.310 7.902 11.622 1.00 82.69 89 SER A O 1
ATOM 667 N N . GLU A 1 90 ? -1.910 7.966 13.186 1.00 82.25 90 GLU A N 1
ATOM 668 C CA . GLU A 1 90 ? -1.528 6.700 13.832 1.00 82.25 90 GLU A CA 1
ATOM 669 C C . GLU A 1 90 ? -1.727 5.490 12.910 1.00 82.25 90 GLU A C 1
ATOM 671 O O . GLU A 1 90 ? -0.863 4.618 12.834 1.00 82.25 90 GLU A O 1
ATOM 676 N N . GLU A 1 91 ? -2.844 5.440 12.177 1.00 80.75 91 GLU A N 1
ATOM 677 C CA . GLU A 1 91 ? -3.104 4.381 11.195 1.00 80.75 91 GLU A CA 1
ATOM 678 C C . GLU A 1 91 ? -2.095 4.436 10.041 1.00 80.75 91 GLU A C 1
ATOM 680 O O . GLU A 1 91 ? -1.673 3.389 9.555 1.00 80.75 91 GLU A O 1
ATOM 685 N N . LEU A 1 92 ? -1.682 5.639 9.632 1.00 81.88 92 LEU A N 1
ATOM 686 C CA . LEU A 1 92 ? -0.679 5.841 8.592 1.00 81.88 92 LEU A CA 1
ATOM 687 C C . LEU A 1 92 ? 0.714 5.378 9.042 1.00 81.88 92 LEU A C 1
ATOM 689 O O . LEU A 1 92 ? 1.381 4.663 8.299 1.00 81.88 92 LEU A O 1
ATOM 693 N N . GLU A 1 93 ? 1.144 5.725 10.260 1.00 83.50 93 GLU A N 1
ATOM 694 C CA . GLU A 1 93 ? 2.408 5.234 10.833 1.00 83.50 93 GLU A CA 1
ATOM 695 C C . GLU A 1 93 ? 2.416 3.707 10.962 1.00 83.50 93 GLU A C 1
ATOM 697 O O . GLU A 1 93 ? 3.387 3.051 10.576 1.00 83.50 93 GLU A O 1
ATOM 702 N N . LEU A 1 94 ? 1.311 3.119 11.434 1.00 83.69 94 LEU A N 1
ATOM 703 C CA . LEU A 1 94 ? 1.173 1.667 11.521 1.00 83.69 94 LEU A CA 1
ATOM 704 C C . LEU A 1 94 ? 1.249 1.018 10.134 1.00 83.69 94 LEU A C 1
ATOM 706 O O . LEU A 1 94 ? 1.923 0.001 9.961 1.00 83.69 94 LEU A O 1
ATOM 710 N N . LEU A 1 95 ? 0.587 1.611 9.138 1.00 83.25 95 LEU A N 1
ATOM 711 C CA . LEU A 1 95 ? 0.609 1.118 7.767 1.00 83.25 95 LEU A CA 1
ATOM 712 C C . LEU A 1 95 ? 2.026 1.191 7.183 1.00 83.25 95 LEU A C 1
ATOM 714 O O . LEU A 1 95 ? 2.491 0.196 6.634 1.00 83.25 95 LEU A O 1
ATOM 718 N N . ARG A 1 96 ? 2.756 2.300 7.378 1.00 83.50 96 ARG A N 1
ATOM 719 C CA . ARG A 1 96 ? 4.169 2.415 6.970 1.00 83.50 96 ARG A CA 1
ATOM 720 C C . ARG A 1 96 ? 5.046 1.349 7.616 1.00 83.50 96 ARG A C 1
ATOM 722 O O . ARG A 1 96 ? 5.816 0.697 6.916 1.00 83.50 96 ARG A O 1
ATOM 729 N N . ALA A 1 97 ? 4.923 1.156 8.929 1.00 86.25 97 ALA A N 1
ATOM 730 C CA . ALA A 1 97 ? 5.687 0.142 9.650 1.00 86.25 97 ALA A CA 1
ATOM 731 C C . ALA A 1 97 ? 5.377 -1.269 9.130 1.00 86.25 97 ALA A C 1
ATOM 733 O O . ALA A 1 97 ? 6.283 -2.087 8.969 1.00 86.25 97 ALA A O 1
ATOM 734 N N . THR A 1 98 ? 4.109 -1.532 8.808 1.00 86.62 98 THR A N 1
ATOM 735 C CA . THR A 1 98 ? 3.663 -2.804 8.228 1.00 86.62 98 THR A CA 1
ATOM 736 C C . THR A 1 98 ? 4.264 -3.016 6.839 1.00 86.62 98 THR A C 1
ATOM 738 O O . THR A 1 98 ? 4.859 -4.061 6.595 1.00 86.62 98 THR A O 1
ATOM 741 N N . PHE A 1 99 ? 4.187 -2.016 5.952 1.00 86.00 99 PHE A N 1
ATOM 742 C CA . PHE A 1 99 ? 4.812 -2.076 4.626 1.00 86.00 99 PHE A CA 1
ATOM 743 C C . PHE A 1 99 ? 6.314 -2.331 4.723 1.00 86.00 99 PHE A C 1
ATOM 745 O O . PHE A 1 99 ? 6.809 -3.239 4.065 1.00 86.00 99 PHE A O 1
ATOM 752 N N . LYS A 1 100 ? 7.021 -1.591 5.584 1.00 87.31 100 LYS A N 1
ATOM 753 C CA . LYS A 1 100 ? 8.455 -1.787 5.820 1.00 87.31 100 LYS A CA 1
ATOM 754 C C . LYS A 1 100 ? 8.770 -3.211 6.291 1.00 87.31 100 LYS A C 1
ATOM 756 O O . LYS A 1 100 ? 9.655 -3.853 5.744 1.00 87.31 100 LYS A O 1
ATOM 761 N N . THR A 1 101 ? 8.013 -3.718 7.263 1.00 89.12 101 THR A N 1
ATOM 762 C CA . THR A 1 101 ? 8.208 -5.072 7.807 1.00 89.12 101 THR A CA 1
ATOM 763 C C . THR A 1 101 ? 7.993 -6.141 6.734 1.00 89.12 101 THR A C 1
ATOM 765 O O . THR A 1 101 ? 8.783 -7.075 6.612 1.00 89.12 101 THR A O 1
ATOM 768 N N . CYS A 1 102 ? 6.941 -5.997 5.924 1.00 87.69 102 CYS A N 1
ATOM 769 C CA . CYS A 1 102 ? 6.657 -6.919 4.831 1.00 87.69 102 CYS A CA 1
ATOM 770 C C . CYS A 1 102 ? 7.695 -6.827 3.706 1.00 87.69 102 CYS A C 1
ATOM 772 O O . CYS A 1 102 ? 8.076 -7.861 3.178 1.00 87.69 102 CYS A O 1
ATOM 774 N N . LEU A 1 103 ? 8.189 -5.633 3.369 1.00 86.75 103 LEU A N 1
ATOM 775 C CA . LEU A 1 103 ? 9.271 -5.444 2.395 1.00 86.75 103 LEU A CA 1
ATOM 776 C C . LEU A 1 103 ? 10.571 -6.131 2.834 1.00 86.75 103 LEU A C 1
ATOM 778 O O . LEU A 1 103 ? 11.216 -6.777 2.021 1.00 86.75 103 LEU A O 1
ATOM 782 N N . GLU A 1 104 ? 10.936 -6.037 4.115 1.00 86.69 104 GLU A N 1
ATOM 783 C CA . GLU A 1 104 ? 12.141 -6.680 4.666 1.00 86.69 104 GLU A CA 1
ATOM 784 C C . GLU A 1 104 ? 12.008 -8.207 4.818 1.00 86.69 104 GLU A C 1
ATOM 786 O O . GLU A 1 104 ? 13.009 -8.903 4.978 1.00 86.69 104 GLU A O 1
ATOM 791 N N . SER A 1 105 ? 10.786 -8.748 4.769 1.00 75.81 105 SER A N 1
ATOM 792 C CA . SER A 1 105 ? 10.518 -10.191 4.916 1.00 75.81 105 SER A CA 1
ATOM 793 C C . SER A 1 105 ? 10.821 -11.005 3.652 1.00 75.81 105 SER A C 1
ATOM 795 O O . SER A 1 105 ? 10.597 -12.218 3.623 1.00 75.81 105 SER A O 1
ATOM 797 N N . PHE A 1 106 ? 11.290 -10.333 2.607 1.00 66.00 106 PHE A N 1
ATOM 798 C CA . PHE A 1 106 ? 11.273 -10.799 1.239 1.00 66.00 106 PHE A CA 1
ATOM 799 C C . PHE A 1 106 ? 12.573 -10.400 0.547 1.00 66.00 106 PHE A C 1
ATOM 801 O O . PHE A 1 106 ? 13.295 -11.336 0.131 1.00 66.00 106 PHE A O 1
#

Secondary structure (DSSP, 8-state):
---SSHHHHHHHHTTTT------GGGGS-HHHHHHHHHHHHHHS-HHHHHHHHHHHHHTT-SSHHHHHHHHHHHTTT-HHHHTBTTB-HHHHHHHHHHHHHHHHT-

pLDDT: mean 75.87, std 14.05, range [42.09, 89.81]

Sequence (106 aa):
MKTSAIILVLALVAFLDCVAHESETCKLDDNRLQEVLTCVTGMTQARTQTKLDALVKEMNCKDFVCGVKKVCAEHNGDLEKGSKGSLTSEELELLRATFKTCLESF

Organism: Amblyomma americanum (NCBI:txid6943)

Radius of gyration: 17.88 Å; chains: 1; bounding box: 38×60×25 Å

Foldseek 3Di:
DPDPPPVVVVVVVVVVVPPQPQDPLQVDDLVLNVQLVVQLCVPQDPVLVVLLVVLCVVVVHPDSSRLQNVCCVPVVNRVCVSCPPSDDPVSVVVSVVSSVVSNVVD